Protein AF-A0A9X5S4F0-F1 (afdb_monomer)

Secondary structure (DSSP, 8-state):
-HHHHHHHHHHHHHHHHHHHHHHHHHHHH---PEEEEEEEEEEEEE--TTS--EEEEEETTEEEEEE-TT-TTTTSGGGBT-EEEEEEEEEEES-TT--SSEEEEEEEEEETTEEEE---

Foldseek 3Di:
DVVVVVVVVVVVVVVVVVVVCVVCVCVVPQQPFDKDWAFKWKWAWADPPPDAIWIWIGGPPAIAIEHCQLVVVCNDPVRHGPIAIWGGWIWGFSDPPDRPDHTTHTAWIHGPNDTDGRDD

Solvent-accessible surface area (backbone atoms only — not comparable to full-atom values): 6608 Å² total; per-residue (Å²): 115,72,67,61,56,49,54,53,51,50,51,53,51,53,50,51,53,51,52,49,48,62,66,44,42,57,74,72,69,55,77,63,50,49,78,46,77,36,68,56,36,36,38,29,32,44,66,54,101,89,55,76,56,33,32,38,40,38,41,91,95,46,54,40,29,21,45,39,70,58,35,60,83,64,65,33,79,92,35,50,78,40,76,42,71,32,31,59,33,29,32,35,24,60,44,93,86,52,45,90,46,85,26,31,35,57,45,32,33,25,48,93,86,41,80,45,69,41,62,128

Radius of gyration: 21.21 Å; Cα contacts (8 Å, |Δi|>4): 206; chains: 1; bounding box: 61×25×53 Å

pLDDT: mean 82.33, std 11.29, range [51.91, 93.94]

Nearest PDB structures (foldseek):
  4dxf-assembly1_A  TM=5.676E-01  e=1.267E-01  Staphylococcus aureus subsp. aureus str. Newman
  5d3d-assembly1_A  TM=5.465E-01  e=2.325E-01  Staphylococcus aureus subsp. aureus NCTC 8325
  3ers-assembly1_X-2  TM=4.270E-01  e=2.597E-01  Escherichia coli
  8txr-assembly1_D  TM=3.546E-01  e=3.238E-01  Escherichia coli
  8vtz-assembly1_B  TM=3.601E-01  e=6.634E-01  Aquifex aeolicus

Structure (mmCIF, N/CA/C/O backbone):
data_AF-A0A9X5S4F0-F1
#
_entry.id   AF-A0A9X5S4F0-F1
#
loop_
_atom_site.group_PDB
_atom_site.id
_atom_site.type_symbol
_atom_site.label_atom_id
_atom_site.label_alt_id
_atom_site.label_comp_id
_atom_site.label_asym_id
_atom_site.label_entity_id
_atom_site.label_seq_id
_atom_site.pdbx_PDB_ins_code
_atom_site.Cartn_x
_atom_site.Cartn_y
_atom_site.Cartn_z
_atom_site.occupancy
_atom_site.B_iso_or_equiv
_atom_site.auth_seq_id
_atom_site.auth_comp_id
_atom_site.auth_asym_id
_atom_site.auth_atom_id
_atom_site.pdbx_PDB_model_num
ATOM 1 N N . MET A 1 1 ? 46.428 2.709 -38.837 1.00 54.75 1 MET A N 1
ATOM 2 C CA . MET A 1 1 ? 45.161 3.442 -38.579 1.00 54.75 1 MET A CA 1
ATOM 3 C C . MET A 1 1 ? 44.096 2.610 -37.859 1.00 54.75 1 MET A C 1
ATOM 5 O O . MET A 1 1 ? 43.571 3.111 -36.877 1.00 54.75 1 MET A O 1
ATOM 9 N N . LYS A 1 2 ? 43.807 1.357 -38.259 1.00 55.25 2 LYS A N 1
ATOM 10 C CA . LYS A 1 2 ? 42.752 0.511 -37.643 1.00 55.25 2 LYS A CA 1
ATOM 11 C C . LYS A 1 2 ? 42.838 0.352 -36.109 1.00 55.25 2 LYS A C 1
ATOM 13 O O . LYS A 1 2 ? 41.820 0.457 -35.438 1.00 55.25 2 LYS A O 1
ATOM 18 N N . PHE A 1 3 ? 44.040 0.201 -35.545 1.00 58.59 3 PHE A N 1
ATOM 19 C CA . PHE A 1 3 ? 44.240 0.063 -34.090 1.00 58.59 3 PHE A CA 1
ATOM 20 C C . PHE A 1 3 ? 43.840 1.304 -33.274 1.00 58.59 3 PHE A C 1
ATOM 22 O O . PHE A 1 3 ? 43.370 1.173 -32.150 1.00 58.59 3 PHE A O 1
ATOM 29 N N . LYS A 1 4 ? 43.984 2.511 -33.840 1.00 63.53 4 LYS A N 1
ATOM 30 C CA . LYS A 1 4 ? 43.678 3.770 -33.140 1.00 63.53 4 LYS A CA 1
ATOM 31 C C . LYS A 1 4 ? 42.169 3.925 -32.917 1.00 63.53 4 LYS A C 1
ATOM 33 O O . LYS A 1 4 ? 41.745 4.274 -31.825 1.00 63.53 4 LYS A O 1
ATOM 38 N N . TYR A 1 5 ? 41.368 3.586 -33.929 1.00 71.50 5 TYR A N 1
ATOM 39 C CA . TYR A 1 5 ? 39.904 3.599 -33.836 1.00 71.50 5 TYR A CA 1
ATOM 40 C C . TYR A 1 5 ? 39.368 2.488 -32.929 1.00 71.50 5 TYR A C 1
ATOM 42 O O . TYR A 1 5 ? 38.408 2.717 -32.203 1.00 71.50 5 TYR A O 1
ATOM 50 N N . TYR A 1 6 ? 40.020 1.321 -32.915 1.00 76.81 6 TYR A N 1
ATOM 51 C CA . TYR A 1 6 ? 39.665 0.224 -32.013 1.00 76.81 6 TYR A CA 1
ATOM 52 C C . TYR A 1 6 ? 39.840 0.612 -30.538 1.00 76.81 6 TYR A C 1
ATOM 54 O O . TYR A 1 6 ? 38.925 0.418 -29.745 1.00 76.81 6 TYR A O 1
ATOM 62 N N . ILE A 1 7 ? 40.969 1.234 -30.181 1.00 79.62 7 ILE A N 1
ATOM 63 C CA . ILE A 1 7 ? 41.233 1.693 -28.806 1.00 79.62 7 ILE A CA 1
ATOM 64 C C . ILE A 1 7 ? 40.224 2.767 -28.378 1.00 79.62 7 ILE A C 1
ATOM 66 O O . ILE A 1 7 ? 39.699 2.709 -27.269 1.00 79.62 7 ILE A O 1
ATOM 70 N N . ILE A 1 8 ? 39.908 3.713 -29.269 1.00 83.38 8 ILE A N 1
ATOM 71 C CA . ILE A 1 8 ? 38.909 4.758 -29.003 1.00 83.38 8 ILE A CA 1
ATOM 72 C C . ILE A 1 8 ? 37.517 4.138 -28.807 1.00 83.38 8 ILE A C 1
ATOM 74 O O . ILE A 1 8 ? 36.832 4.459 -27.839 1.00 83.38 8 ILE A O 1
ATOM 78 N N . SER A 1 9 ? 37.112 3.208 -29.675 1.00 84.06 9 SER A N 1
ATOM 79 C CA . SER A 1 9 ? 35.828 2.507 -29.560 1.00 84.06 9 SER A CA 1
ATOM 80 C C . SER A 1 9 ? 35.729 1.696 -28.268 1.00 84.06 9 SER A C 1
ATOM 82 O O . SER A 1 9 ? 34.685 1.700 -27.617 1.00 84.06 9 SER A O 1
ATOM 84 N N . LEU A 1 10 ? 36.809 1.015 -27.879 1.00 87.00 10 LEU A N 1
ATOM 85 C CA . LEU A 1 10 ? 36.860 0.232 -26.648 1.00 87.00 10 LEU A CA 1
ATOM 86 C C . LEU A 1 10 ? 36.709 1.142 -25.419 1.00 87.00 10 LEU A C 1
ATOM 88 O O . LEU A 1 10 ? 35.919 0.839 -24.527 1.00 87.00 10 LEU A O 1
ATOM 92 N N . PHE A 1 11 ? 37.385 2.294 -25.414 1.00 89.50 11 PHE A N 1
ATOM 93 C CA . PHE A 1 11 ? 37.264 3.291 -24.351 1.00 89.50 11 PHE A CA 1
ATOM 94 C C . PHE A 1 11 ? 35.825 3.800 -24.201 1.00 89.50 11 PHE A C 1
ATOM 96 O O . PHE A 1 11 ? 35.287 3.795 -23.094 1.00 89.50 11 PHE A O 1
ATOM 103 N N . PHE A 1 12 ? 35.166 4.157 -25.309 1.00 88.62 12 PHE A N 1
ATOM 104 C CA . PHE A 1 12 ? 33.762 4.578 -25.274 1.00 88.62 12 PHE A CA 1
ATOM 105 C C . PHE A 1 12 ? 32.828 3.461 -24.793 1.00 88.62 12 PHE A C 1
ATOM 107 O O . PHE A 1 12 ? 31.949 3.727 -23.978 1.00 88.62 12 PHE A O 1
ATOM 114 N N . SER A 1 13 ? 33.039 2.209 -25.215 1.00 89.69 13 SER A N 1
ATOM 115 C CA . SER A 1 13 ? 32.216 1.088 -24.735 1.00 89.69 13 SER A CA 1
ATOM 116 C C . SER A 1 13 ? 32.357 0.848 -23.228 1.00 89.69 13 SER A C 1
ATOM 118 O O . SER A 1 13 ? 31.351 0.686 -22.539 1.00 89.69 13 SER A O 1
ATOM 120 N N . LEU A 1 14 ? 33.581 0.902 -22.693 1.00 89.94 14 LEU A N 1
ATOM 121 C CA . LEU A 1 14 ? 33.843 0.754 -21.260 1.00 89.94 14 LEU A CA 1
ATOM 122 C C . LEU A 1 14 ? 33.235 1.909 -20.462 1.00 89.94 14 LEU A C 1
ATOM 124 O O . LEU A 1 14 ? 32.635 1.685 -19.412 1.00 89.94 14 LEU A O 1
ATOM 128 N N . PHE A 1 15 ? 33.330 3.130 -20.987 1.00 91.44 15 PHE A N 1
ATOM 129 C CA . PHE A 1 15 ? 32.719 4.310 -20.384 1.00 91.44 15 PHE A CA 1
ATOM 130 C C . PHE A 1 15 ? 31.187 4.203 -20.333 1.00 91.44 15 PHE A C 1
ATOM 132 O O . PHE A 1 15 ? 30.586 4.484 -19.297 1.00 91.44 15 PHE A O 1
ATOM 139 N N . CYS A 1 16 ? 30.549 3.719 -21.403 1.00 88.88 16 CYS A N 1
ATOM 140 C CA . CYS A 1 16 ? 29.107 3.472 -21.422 1.00 88.88 16 CYS A CA 1
ATOM 141 C C . CYS A 1 16 ? 28.680 2.379 -20.429 1.00 88.88 16 CYS A C 1
ATOM 143 O O . CYS A 1 16 ? 27.667 2.547 -19.753 1.00 88.88 16 CYS A O 1
ATOM 145 N N . ILE A 1 17 ? 29.448 1.291 -20.299 1.00 89.94 17 ILE A N 1
ATOM 146 C CA . ILE A 1 17 ? 29.173 0.231 -19.310 1.00 89.94 17 ILE A CA 1
ATOM 147 C C . ILE A 1 17 ? 29.280 0.786 -17.884 1.00 89.94 17 ILE A C 1
ATOM 149 O O . ILE A 1 17 ? 28.425 0.507 -17.044 1.00 89.94 17 ILE A O 1
ATOM 153 N N . LEU A 1 18 ? 30.293 1.611 -17.612 1.00 90.94 18 LEU A N 1
ATOM 154 C CA . LEU A 1 18 ? 30.488 2.227 -16.302 1.00 90.94 18 LEU A CA 1
ATOM 155 C C . LEU A 1 18 ? 29.352 3.203 -15.956 1.00 90.94 18 LEU A C 1
ATOM 157 O O . LEU A 1 18 ? 28.814 3.154 -14.850 1.00 90.94 18 LEU A O 1
ATOM 161 N N . LEU A 1 19 ? 28.925 4.027 -16.916 1.00 87.88 19 LEU A N 1
ATOM 162 C CA . LEU A 1 19 ? 27.759 4.903 -16.771 1.00 87.88 19 LEU A CA 1
ATOM 163 C C . LEU A 1 19 ? 26.466 4.118 -16.525 1.00 87.88 19 LEU A C 1
ATOM 165 O O . LEU A 1 19 ? 25.684 4.499 -15.656 1.00 87.88 19 LEU A O 1
ATOM 169 N N . ALA A 1 20 ? 26.255 3.012 -17.244 1.00 85.62 20 ALA A N 1
ATOM 170 C CA . ALA A 1 20 ? 25.110 2.134 -17.021 1.00 85.62 20 ALA A CA 1
ATOM 171 C C . ALA A 1 20 ? 25.134 1.538 -15.605 1.00 85.62 20 ALA A C 1
ATOM 173 O O . ALA A 1 20 ? 24.105 1.517 -14.934 1.00 85.62 20 ALA A O 1
ATOM 174 N N . GLY A 1 21 ? 26.308 1.134 -15.111 1.00 81.50 21 GLY A N 1
ATOM 175 C CA . GLY 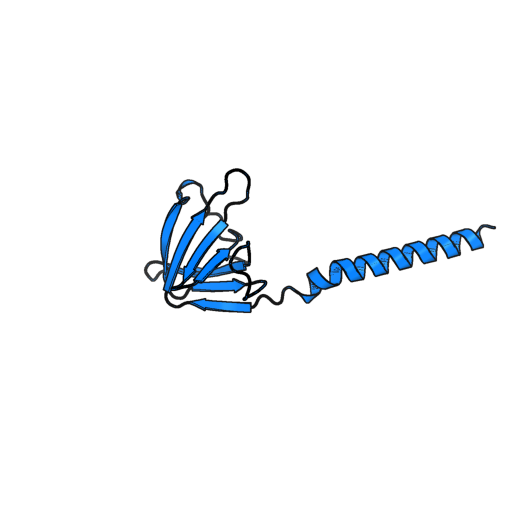A 1 21 ? 26.486 0.665 -13.737 1.00 81.50 21 GLY A CA 1
ATOM 176 C C . GLY A 1 21 ? 26.110 1.720 -12.693 1.00 81.50 21 GLY A C 1
ATOM 177 O O . GLY A 1 21 ? 25.368 1.412 -11.764 1.00 81.50 21 GLY A O 1
ATOM 178 N N . ILE A 1 22 ? 26.543 2.972 -12.872 1.00 82.06 22 ILE A N 1
ATOM 179 C CA . ILE A 1 22 ? 26.182 4.089 -11.979 1.00 82.06 22 ILE A CA 1
ATOM 180 C C . ILE A 1 22 ? 24.674 4.359 -12.020 1.00 82.06 22 ILE A C 1
ATOM 182 O O . ILE A 1 22 ? 24.072 4.611 -10.979 1.00 82.06 22 ILE A O 1
ATOM 186 N N . PHE A 1 23 ? 24.055 4.274 -13.200 1.00 75.06 23 PHE A N 1
ATOM 187 C CA . PHE A 1 23 ? 22.613 4.462 -13.349 1.00 75.06 23 PHE A CA 1
ATOM 188 C C . PHE A 1 23 ? 21.803 3.333 -12.715 1.00 75.06 23 PHE A C 1
ATOM 190 O O . PHE A 1 23 ? 20.768 3.610 -12.125 1.00 75.06 23 PHE A O 1
ATOM 197 N N . ILE A 1 24 ? 22.259 2.081 -12.813 1.00 72.56 24 ILE A N 1
ATOM 198 C CA . ILE A 1 24 ? 21.562 0.903 -12.274 1.00 72.56 24 ILE A CA 1
ATOM 199 C C . ILE A 1 24 ? 21.800 0.749 -10.766 1.00 72.56 24 ILE A C 1
ATOM 201 O O . ILE A 1 24 ? 20.911 0.281 -10.060 1.00 72.56 24 ILE A O 1
ATOM 205 N N . ALA A 1 25 ? 22.954 1.172 -10.244 1.00 67.75 25 ALA A N 1
ATOM 206 C CA . ALA A 1 25 ? 23.310 1.063 -8.829 1.00 67.75 25 ALA A CA 1
ATOM 207 C C . ALA A 1 25 ? 22.228 1.566 -7.846 1.00 67.75 25 ALA A C 1
ATOM 209 O O . ALA A 1 25 ? 21.909 0.814 -6.924 1.00 67.75 25 ALA A O 1
ATOM 210 N N . PRO A 1 26 ? 21.603 2.752 -8.009 1.00 59.06 26 PRO A N 1
ATOM 211 C CA . PRO A 1 26 ? 20.520 3.177 -7.121 1.00 59.06 26 PRO A CA 1
ATOM 212 C C . PRO A 1 26 ? 19.285 2.270 -7.229 1.00 59.06 26 PRO A C 1
ATOM 214 O O . PRO A 1 26 ? 18.669 1.971 -6.210 1.00 59.06 26 PRO A O 1
ATOM 217 N N . TYR A 1 27 ? 18.966 1.743 -8.414 1.00 57.06 27 TYR A N 1
ATOM 218 C CA . TYR A 1 27 ? 17.865 0.786 -8.586 1.00 57.06 27 TYR A CA 1
ATOM 219 C C . TYR A 1 27 ? 18.202 -0.622 -8.075 1.00 57.06 27 TYR A C 1
ATOM 221 O O . TYR A 1 27 ? 17.294 -1.384 -7.784 1.00 57.06 27 TYR A O 1
ATOM 229 N N . GLY A 1 28 ? 19.476 -1.000 -7.963 1.00 56.09 28 GLY A N 1
ATOM 230 C CA . GLY A 1 28 ? 19.889 -2.296 -7.410 1.00 56.09 28 GLY A CA 1
ATOM 231 C C . GLY A 1 28 ? 20.096 -2.279 -5.893 1.00 56.09 28 GLY A C 1
ATOM 232 O O . GLY A 1 28 ? 19.826 -3.270 -5.220 1.00 56.09 28 GLY A O 1
ATOM 233 N N . LEU A 1 29 ? 20.569 -1.155 -5.343 1.00 54.94 29 LEU A N 1
ATOM 234 C CA . LEU A 1 29 ? 20.992 -1.041 -3.942 1.00 54.94 29 LEU A CA 1
ATOM 235 C C . LEU A 1 29 ? 19.986 -0.297 -3.047 1.00 54.94 29 LEU A C 1
ATOM 237 O O . LEU A 1 29 ? 20.042 -0.464 -1.828 1.00 54.94 29 LEU A O 1
ATOM 241 N N . SER A 1 30 ? 19.068 0.497 -3.616 1.00 51.91 30 SER A N 1
ATOM 242 C CA . SER A 1 30 ? 18.147 1.355 -2.849 1.00 51.91 30 SER A CA 1
ATOM 243 C C . SER A 1 30 ? 16.725 0.805 -2.682 1.00 51.91 30 SER A C 1
ATOM 245 O O . SER A 1 30 ? 15.898 1.476 -2.071 1.00 51.91 30 SER A O 1
ATOM 247 N N . PHE A 1 31 ? 16.423 -0.425 -3.118 1.00 52.88 31 PHE A N 1
ATOM 248 C CA . PHE A 1 31 ? 15.178 -1.118 -2.729 1.00 52.88 31 PHE A CA 1
ATOM 249 C C . PHE A 1 31 ? 15.274 -1.736 -1.325 1.00 52.88 31 PHE A C 1
ATOM 251 O O . PHE A 1 31 ? 14.804 -2.845 -1.074 1.00 52.88 31 PHE A O 1
ATOM 258 N N . LYS A 1 32 ? 15.870 -1.018 -0.370 1.00 62.12 32 LYS A N 1
ATOM 259 C CA . LYS A 1 32 ? 15.673 -1.314 1.051 1.00 62.12 32 LYS A CA 1
ATOM 260 C C . LYS A 1 32 ? 14.411 -0.595 1.496 1.00 62.12 32 LYS A C 1
ATOM 262 O O . LYS A 1 32 ? 14.479 0.417 2.181 1.00 62.12 32 LYS A O 1
ATOM 267 N N . GLY A 1 33 ? 13.271 -1.098 1.029 1.00 66.88 33 GLY A N 1
ATOM 268 C CA . GLY A 1 33 ? 12.000 -0.653 1.567 1.00 66.88 33 GLY A CA 1
ATOM 269 C C . GLY A 1 33 ? 11.951 -0.977 3.059 1.00 66.88 33 GLY A C 1
ATOM 270 O O . GLY A 1 33 ? 12.365 -2.063 3.469 1.00 66.88 33 GLY A O 1
ATOM 271 N N . GLU A 1 34 ? 11.492 -0.037 3.870 1.00 81.00 34 GLU A N 1
ATOM 272 C CA . GLU A 1 34 ? 11.305 -0.252 5.299 1.00 81.00 34 GLU A CA 1
ATOM 273 C C . GLU A 1 34 ? 9.883 -0.754 5.542 1.00 81.00 34 GLU A C 1
ATOM 275 O O . GLU A 1 34 ? 8.906 -0.158 5.076 1.00 81.00 34 GLU A O 1
ATOM 280 N N . GLU A 1 35 ? 9.759 -1.878 6.246 1.00 86.00 35 GLU A N 1
ATOM 281 C CA . GLU A 1 35 ? 8.454 -2.380 6.656 1.00 86.00 35 GLU A CA 1
ATOM 282 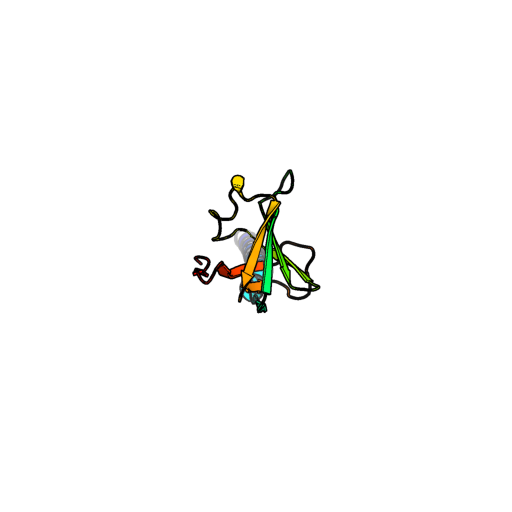C C . GLU A 1 35 ? 7.942 -1.576 7.850 1.00 86.00 35 GLU A C 1
ATOM 284 O O . GLU A 1 35 ? 8.593 -1.495 8.891 1.00 86.00 35 GLU A O 1
ATOM 289 N N . GLN A 1 36 ? 6.745 -1.011 7.716 1.00 88.69 36 GLN A N 1
ATOM 290 C CA . GLN A 1 36 ? 6.033 -0.364 8.813 1.00 88.69 36 GLN A CA 1
ATOM 291 C C . GLN A 1 36 ? 4.711 -1.076 9.069 1.00 88.69 36 GLN A C 1
ATOM 293 O O . GLN A 1 36 ? 4.009 -1.478 8.138 1.00 88.69 36 GLN A O 1
ATOM 298 N N . SER A 1 37 ? 4.378 -1.227 10.349 1.00 90.62 37 SER A N 1
ATOM 299 C CA . SER A 1 37 ? 3.152 -1.873 10.805 1.00 90.62 37 SER A CA 1
ATOM 300 C C . SER A 1 37 ? 2.284 -0.872 11.552 1.00 90.62 37 SER A C 1
ATOM 302 O O . SER A 1 37 ? 2.767 -0.142 12.416 1.00 90.62 37 SER A O 1
ATOM 304 N N . PHE A 1 38 ? 0.992 -0.882 11.250 1.00 91.12 38 PHE A N 1
ATOM 305 C CA . PHE A 1 38 ? -0.011 -0.026 11.866 1.00 91.12 38 PHE A CA 1
ATOM 306 C C . PHE A 1 38 ? -1.148 -0.888 12.396 1.00 91.12 38 PHE A C 1
ATOM 308 O O . PHE A 1 38 ? -1.703 -1.710 11.670 1.00 91.12 38 PHE A O 1
ATOM 315 N N . ASN A 1 39 ? -1.510 -0.692 13.661 1.00 91.44 39 ASN A N 1
ATOM 316 C CA . ASN A 1 39 ? -2.576 -1.473 14.288 1.00 91.44 39 ASN A CA 1
ATOM 317 C C . ASN A 1 39 ? -3.942 -1.151 13.676 1.00 91.44 39 ASN A C 1
ATOM 319 O O . ASN A 1 39 ? -4.733 -2.058 13.439 1.00 91.44 39 ASN A O 1
ATOM 323 N N . GLU A 1 40 ? -4.184 0.121 13.364 1.00 92.69 40 GLU A N 1
ATOM 324 C CA . GLU A 1 40 ? -5.422 0.605 12.760 1.00 92.69 40 GLU A CA 1
ATOM 325 C C . GLU A 1 40 ? -5.101 1.543 11.601 1.00 92.69 40 GLU A C 1
ATOM 327 O O . GLU A 1 40 ? -4.256 2.440 11.712 1.00 92.69 40 GLU A O 1
ATOM 332 N N . ALA A 1 41 ? -5.781 1.335 10.478 1.00 93.69 41 ALA A N 1
ATOM 333 C CA . ALA A 1 41 ? -5.666 2.199 9.319 1.00 93.69 41 ALA A CA 1
ATOM 334 C C . ALA A 1 41 ? -6.979 2.243 8.537 1.00 93.69 41 ALA A C 1
ATOM 336 O O . ALA A 1 41 ? -7.778 1.309 8.554 1.00 93.69 41 ALA A O 1
ATOM 337 N N . THR A 1 42 ? -7.195 3.326 7.801 1.00 93.94 42 THR A N 1
ATOM 338 C CA . THR A 1 42 ? -8.265 3.410 6.808 1.00 93.94 42 THR A CA 1
ATOM 339 C C . THR A 1 42 ? -7.655 3.468 5.425 1.00 93.94 42 THR A C 1
ATOM 341 O O . THR A 1 42 ? -6.834 4.331 5.122 1.00 93.94 42 THR A O 1
ATOM 344 N N . MET A 1 43 ? -8.079 2.554 4.568 1.00 93.06 43 MET A N 1
ATOM 345 C CA . MET A 1 43 ? -7.669 2.513 3.178 1.00 93.06 43 MET A CA 1
ATOM 346 C C . MET A 1 43 ? -8.694 3.220 2.292 1.00 93.06 43 MET A C 1
ATOM 348 O O . MET A 1 43 ? -9.893 2.978 2.422 1.00 93.06 43 MET A O 1
ATOM 352 N N . LEU A 1 44 ? -8.235 4.050 1.361 1.00 92.69 44 LEU A N 1
ATOM 353 C CA . LEU A 1 44 ? -9.063 4.710 0.358 1.00 92.69 44 LEU A CA 1
ATOM 354 C C . LEU A 1 44 ? -8.435 4.570 -1.028 1.00 92.69 44 LEU A C 1
ATOM 356 O O . LEU A 1 44 ? -7.283 4.938 -1.232 1.00 92.69 44 LEU A O 1
ATOM 360 N N . ILE A 1 45 ? -9.195 4.073 -2.000 1.00 91.44 45 ILE A N 1
ATOM 361 C CA . ILE A 1 45 ? -8.720 3.961 -3.381 1.00 91.44 45 ILE A CA 1
ATOM 362 C C . ILE A 1 45 ? -9.008 5.269 -4.109 1.00 91.44 45 ILE A C 1
ATOM 364 O O . ILE A 1 45 ? -10.150 5.723 -4.169 1.00 91.44 45 ILE A O 1
ATOM 368 N N . SER A 1 46 ? -7.971 5.865 -4.684 1.00 87.25 46 SER A N 1
ATOM 369 C CA . SER A 1 46 ? -8.053 7.086 -5.475 1.00 87.25 46 SER A CA 1
ATOM 370 C C . SER A 1 46 ? -7.658 6.809 -6.920 1.00 87.25 46 SER A C 1
ATOM 372 O O . SER A 1 46 ? -6.719 6.064 -7.198 1.00 87.25 46 SER A O 1
ATOM 374 N N . SER A 1 47 ? -8.373 7.435 -7.850 1.00 82.50 47 SER A N 1
ATOM 375 C CA . SER A 1 47 ? -8.076 7.386 -9.279 1.00 82.50 47 SER A CA 1
ATOM 376 C C . SER A 1 47 ? -7.888 8.815 -9.784 1.00 82.50 47 SER A C 1
ATOM 378 O O . SER A 1 47 ? -8.875 9.457 -10.147 1.00 82.50 47 SER A O 1
ATOM 380 N N . PRO A 1 48 ? -6.660 9.363 -9.780 1.00 74.25 48 PRO A N 1
ATOM 381 C CA . PRO A 1 48 ? -6.417 10.674 -10.370 1.00 74.25 48 PRO A CA 1
ATOM 382 C C . PRO A 1 48 ? -6.747 10.645 -11.872 1.00 74.25 48 PRO A C 1
ATOM 384 O O . PRO A 1 48 ? -6.439 9.669 -12.550 1.00 74.25 48 PRO A O 1
ATOM 387 N N . ASN A 1 49 ? -7.335 11.726 -12.402 1.00 62.75 49 ASN A N 1
ATOM 388 C CA . ASN A 1 49 ? -7.899 11.822 -13.765 1.00 62.75 49 ASN A CA 1
ATOM 389 C C . ASN A 1 49 ? -6.974 11.382 -14.928 1.00 62.75 49 ASN A C 1
ATOM 391 O O . ASN A 1 49 ? -7.459 11.213 -16.043 1.00 62.75 49 ASN A O 1
ATOM 395 N N . ARG A 1 50 ? -5.657 11.239 -14.711 1.00 63.25 50 ARG A N 1
ATOM 396 C CA . ARG A 1 50 ? -4.655 10.837 -15.722 1.00 63.25 50 ARG A CA 1
ATOM 397 C C . ARG A 1 50 ? -3.535 9.939 -15.172 1.00 63.25 50 ARG A C 1
ATOM 399 O O . ARG A 1 50 ? -2.443 9.927 -15.730 1.00 63.25 50 ARG A O 1
ATOM 406 N N . GLY A 1 51 ? -3.756 9.245 -14.057 1.00 65.56 51 GLY A N 1
ATOM 407 C CA . GLY A 1 51 ? -2.722 8.423 -13.422 1.00 65.56 51 GLY A CA 1
ATOM 408 C C . GLY A 1 51 ? -3.198 7.020 -13.082 1.00 65.56 51 GLY A C 1
ATOM 409 O O . GLY A 1 51 ? -4.394 6.734 -13.088 1.00 65.56 51 GLY A O 1
ATOM 410 N N . GLU A 1 52 ? -2.243 6.154 -12.753 1.00 77.38 52 GLU A N 1
ATOM 411 C CA . GLU A 1 52 ? -2.542 4.862 -12.146 1.00 77.38 52 GLU A CA 1
ATOM 412 C C . GLU A 1 52 ? -3.343 5.051 -10.858 1.00 77.38 52 GLU A C 1
ATOM 414 O O . GLU A 1 52 ? -3.196 6.053 -10.144 1.00 77.38 52 GLU A O 1
ATOM 419 N N . ARG A 1 53 ? -4.207 4.077 -10.570 1.00 86.56 53 ARG A N 1
ATOM 420 C CA . ARG A 1 53 ? -4.962 4.046 -9.320 1.00 86.56 53 ARG A CA 1
ATOM 421 C C . ARG A 1 53 ? -3.987 3.870 -8.166 1.00 86.56 53 ARG A C 1
ATOM 423 O O . ARG A 1 53 ? -2.998 3.148 -8.272 1.00 86.56 53 ARG A O 1
ATOM 430 N N . LYS A 1 54 ? -4.274 4.556 -7.069 1.00 89.69 54 LYS A N 1
ATOM 431 C CA . LYS A 1 54 ? -3.428 4.575 -5.879 1.00 89.69 54 LYS A CA 1
ATOM 432 C C . LYS A 1 54 ? -4.270 4.300 -4.657 1.00 89.69 54 LYS A C 1
ATOM 434 O O . LYS A 1 54 ? -5.460 4.612 -4.614 1.00 89.69 54 LYS A O 1
ATOM 439 N N . ILE A 1 55 ? -3.621 3.773 -3.640 1.00 90.75 55 ILE A N 1
ATOM 440 C CA . ILE A 1 55 ? -4.214 3.533 -2.340 1.00 90.75 55 ILE A CA 1
ATOM 441 C C . ILE A 1 55 ? -3.717 4.629 -1.401 1.00 90.75 55 ILE A C 1
ATOM 443 O O . ILE A 1 55 ? -2.525 4.733 -1.140 1.00 90.75 55 ILE A O 1
ATOM 447 N N . LYS A 1 56 ? -4.617 5.453 -0.877 1.00 92.62 56 LYS A N 1
ATOM 448 C CA . LYS A 1 56 ? -4.331 6.318 0.264 1.00 92.62 56 LYS A CA 1
ATOM 449 C C . LYS A 1 56 ? -4.550 5.512 1.539 1.00 92.62 56 LYS A C 1
ATOM 451 O O . LYS A 1 56 ? -5.664 5.061 1.792 1.00 92.62 56 LYS A O 1
ATOM 456 N N . LEU A 1 57 ? -3.507 5.331 2.334 1.00 92.44 57 LEU A N 1
ATOM 457 C CA . LEU A 1 57 ? -3.580 4.701 3.646 1.00 92.44 57 LEU A CA 1
ATOM 458 C C . LEU A 1 57 ? -3.505 5.783 4.724 1.00 92.44 57 LEU A C 1
ATOM 460 O O . LEU A 1 57 ? -2.487 6.454 4.848 1.00 92.44 57 LEU A O 1
ATOM 464 N N . GLU A 1 58 ? -4.572 5.965 5.491 1.00 92.81 58 GLU A N 1
ATOM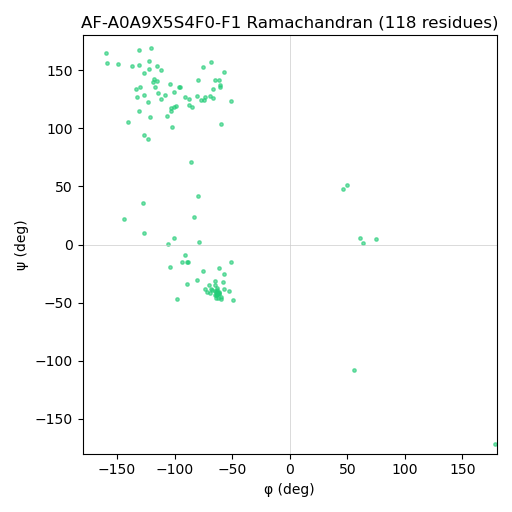 465 C CA . GLU A 1 58 ? -4.655 6.926 6.594 1.00 92.81 58 GLU A CA 1
ATOM 466 C C . GLU A 1 58 ? -4.455 6.190 7.928 1.00 92.81 58 GLU A C 1
ATOM 468 O O . GLU A 1 58 ? -5.229 5.298 8.270 1.00 92.81 58 GLU A O 1
ATOM 473 N N . THR A 1 59 ? -3.408 6.549 8.673 1.00 89.50 59 THR A N 1
ATOM 474 C CA . THR A 1 59 ? -3.000 5.923 9.943 1.00 89.50 59 THR A CA 1
ATOM 475 C C . THR A 1 59 ? -2.881 7.008 11.016 1.00 89.50 59 THR A C 1
ATOM 477 O O . THR A 1 59 ? -1.850 7.685 11.122 1.00 89.50 59 THR A O 1
ATOM 480 N N . GLY A 1 60 ? -3.941 7.229 11.796 1.00 85.69 60 GLY A N 1
ATOM 481 C CA . GLY A 1 60 ? -3.981 8.303 12.794 1.00 85.69 60 GLY A CA 1
ATOM 482 C C . GLY A 1 60 ? -3.704 9.682 12.177 1.00 85.69 60 GLY A C 1
ATOM 483 O O . GLY A 1 60 ? -4.538 10.217 11.454 1.00 85.69 60 GLY A O 1
ATOM 484 N N . LEU A 1 61 ? -2.522 10.247 12.452 1.00 83.50 61 LEU A N 1
ATOM 485 C CA . LEU A 1 61 ? -2.094 11.576 11.980 1.00 83.50 61 LEU A CA 1
ATOM 486 C C . LEU A 1 61 ? -1.341 11.568 10.638 1.00 83.50 61 LEU A C 1
ATOM 488 O O . LEU A 1 61 ? -1.041 12.635 10.103 1.00 83.50 61 LEU A O 1
ATOM 492 N N . ARG A 1 62 ? -0.983 10.395 10.104 1.00 87.12 62 ARG A N 1
ATOM 493 C CA . ARG A 1 62 ? -0.202 10.273 8.863 1.00 87.12 62 ARG A CA 1
ATOM 494 C C . ARG A 1 62 ? -1.049 9.682 7.748 1.00 87.12 62 ARG A C 1
ATOM 496 O O . ARG A 1 62 ? -1.950 8.883 7.990 1.00 87.12 62 ARG A O 1
ATOM 503 N N . SER A 1 63 ? -0.734 10.059 6.515 1.00 89.75 63 SER A N 1
ATOM 504 C CA . SER A 1 63 ? -1.304 9.431 5.328 1.00 89.75 63 SER A CA 1
ATOM 505 C C . SER A 1 63 ? -0.203 9.044 4.360 1.00 89.75 63 SER A C 1
ATOM 507 O O . SER A 1 63 ? 0.670 9.861 4.095 1.00 89.75 63 SER A O 1
ATOM 509 N N . TYR A 1 64 ? -0.279 7.847 3.799 1.00 90.25 64 TYR A N 1
ATOM 510 C CA . TYR A 1 64 ? 0.682 7.325 2.837 1.00 90.25 64 TYR A CA 1
ATOM 511 C C . TYR A 1 64 ? -0.012 7.053 1.507 1.00 90.25 64 TYR A C 1
ATOM 513 O O . TYR A 1 64 ? -1.146 6.574 1.484 1.00 90.25 64 TYR A O 1
ATOM 521 N N . TRP A 1 65 ? 0.668 7.326 0.396 1.00 90.56 65 TRP A N 1
ATOM 522 C CA . TRP A 1 65 ? 0.210 6.911 -0.927 1.00 90.56 65 TRP A CA 1
ATOM 523 C C . TRP A 1 65 ? 0.942 5.644 -1.348 1.00 90.56 65 TRP A C 1
ATOM 525 O O . TRP A 1 65 ? 2.162 5.634 -1.486 1.00 90.56 65 TRP A O 1
ATOM 535 N N . LEU A 1 66 ? 0.186 4.580 -1.573 1.00 90.50 66 LEU A N 1
ATOM 536 C CA . LEU A 1 66 ? 0.676 3.256 -1.917 1.00 90.50 66 LEU A CA 1
ATOM 537 C C . LEU A 1 66 ? 0.214 2.866 -3.323 1.00 90.50 66 LEU A C 1
ATOM 539 O O . LEU A 1 66 ? -0.821 3.329 -3.815 1.00 90.50 66 LEU A O 1
ATOM 543 N N . SER A 1 67 ? 0.988 2.002 -3.967 1.00 88.75 67 SER A N 1
ATOM 544 C CA . SER A 1 67 ? 0.643 1.391 -5.246 1.00 88.75 67 SER A CA 1
ATOM 545 C C . SER A 1 67 ? -0.409 0.299 -5.071 1.00 88.75 67 SER A C 1
ATOM 547 O O . SER A 1 67 ? -0.505 -0.335 -4.021 1.00 88.75 67 SER A O 1
ATOM 549 N N . CYS A 1 68 ? -1.183 0.076 -6.131 1.00 88.12 68 CYS A N 1
ATOM 550 C CA . CYS A 1 68 ? -2.142 -1.020 -6.248 1.00 88.12 68 CYS A CA 1
ATOM 551 C C . CYS A 1 68 ? -1.496 -2.373 -6.591 1.00 88.12 68 CYS A C 1
ATOM 553 O O . CYS A 1 68 ? -2.220 -3.350 -6.768 1.00 88.12 68 CYS A O 1
ATOM 555 N N . TYR A 1 69 ? -0.165 -2.442 -6.698 1.00 84.88 69 TYR A N 1
ATOM 556 C CA . TYR A 1 69 ? 0.561 -3.669 -7.028 1.00 84.88 69 TYR A CA 1
ATOM 557 C C . TYR A 1 69 ? 0.137 -4.848 -6.132 1.00 84.88 69 TYR A C 1
ATOM 559 O O . TYR A 1 69 ? 0.200 -4.755 -4.906 1.00 84.88 69 TYR A O 1
ATOM 567 N N . GLY A 1 70 ? -0.320 -5.942 -6.754 1.00 81.56 70 GLY A N 1
ATOM 568 C CA . GLY A 1 70 ? -0.785 -7.161 -6.081 1.00 81.56 70 GLY A CA 1
ATOM 569 C C . GLY A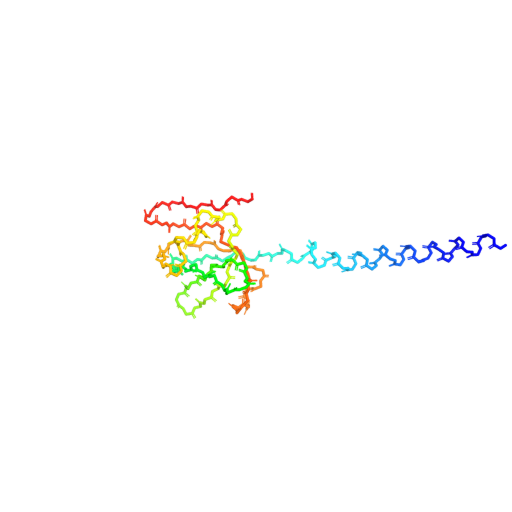 1 70 ? -2.170 -7.064 -5.418 1.00 81.56 70 GLY A C 1
ATOM 570 O O . GLY A 1 70 ? -2.602 -8.018 -4.767 1.00 81.56 70 GLY A O 1
ATOM 571 N N . LEU A 1 71 ? -2.875 -5.938 -5.583 1.00 86.56 71 LEU A N 1
ATOM 572 C CA . LEU A 1 71 ? -4.221 -5.665 -5.060 1.00 86.56 71 LEU A CA 1
ATOM 573 C C . LEU A 1 71 ? -5.179 -5.202 -6.171 1.00 86.56 71 LEU A C 1
ATOM 575 O O . LEU A 1 71 ? -6.060 -4.370 -5.943 1.00 86.56 71 LEU A O 1
ATOM 579 N N . ASP A 1 72 ? -5.033 -5.751 -7.377 1.00 84.62 72 ASP A N 1
ATOM 580 C CA . ASP A 1 72 ? -5.800 -5.336 -8.560 1.00 84.62 72 ASP A CA 1
ATOM 581 C C . ASP A 1 72 ? -7.318 -5.449 -8.360 1.00 84.62 72 ASP A C 1
ATOM 583 O O . ASP A 1 72 ? -8.071 -4.556 -8.754 1.00 84.62 72 ASP A O 1
ATOM 587 N N . ASP A 1 73 ? -7.768 -6.505 -7.673 1.00 85.38 73 ASP A N 1
ATOM 588 C CA . ASP A 1 73 ? -9.179 -6.708 -7.328 1.00 85.38 73 ASP A CA 1
ATOM 589 C C . ASP A 1 73 ? -9.726 -5.612 -6.412 1.00 85.38 73 ASP A C 1
ATOM 591 O O . ASP A 1 73 ? -10.870 -5.172 -6.560 1.00 85.38 73 ASP A O 1
ATOM 595 N N . LEU A 1 74 ? -8.901 -5.138 -5.480 1.00 86.19 74 LEU A N 1
ATOM 596 C CA . LEU A 1 74 ? -9.273 -4.060 -4.576 1.00 86.19 74 LEU A CA 1
ATOM 597 C C . LEU A 1 74 ? -9.286 -2.720 -5.313 1.00 86.19 74 LEU A C 1
ATOM 599 O O . LEU A 1 74 ? -10.195 -1.921 -5.103 1.00 86.19 74 LEU A O 1
ATOM 603 N N . CYS A 1 75 ? -8.341 -2.509 -6.228 1.00 87.50 75 CYS A N 1
ATOM 604 C CA . CYS A 1 75 ? -8.218 -1.299 -7.035 1.00 87.50 75 CYS 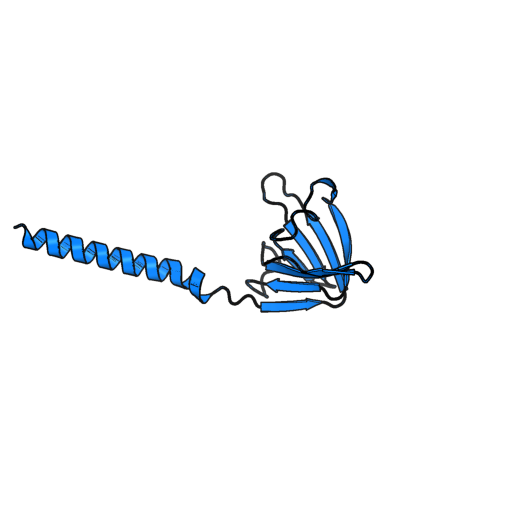A CA 1
ATOM 605 C C . CYS A 1 75 ? -9.109 -1.277 -8.293 1.00 87.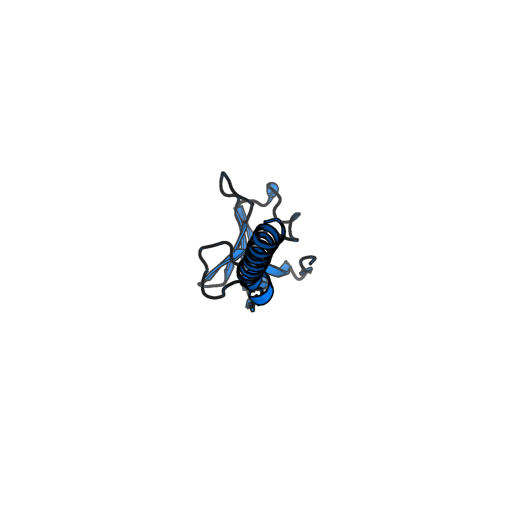50 75 CYS A C 1
ATOM 607 O O . CYS A 1 75 ? -8.832 -0.543 -9.247 1.00 87.50 75 CYS A O 1
ATOM 609 N N . LYS A 1 76 ? -10.211 -2.033 -8.315 1.00 88.62 76 LYS A N 1
ATOM 610 C CA . LYS A 1 76 ? -11.253 -1.923 -9.348 1.00 88.62 76 LYS A CA 1
ATOM 611 C C . LYS A 1 76 ? -12.008 -0.597 -9.254 1.00 88.62 76 LYS A C 1
ATOM 613 O O . LYS A 1 76 ? -12.080 0.028 -8.197 1.00 88.62 76 LYS A O 1
ATOM 618 N N . MET A 1 77 ? -12.617 -0.178 -10.368 1.00 84.88 77 MET A N 1
ATOM 619 C CA . MET A 1 77 ? -13.369 1.085 -10.419 1.00 84.88 77 MET A CA 1
ATOM 620 C C . MET A 1 77 ? -14.510 1.149 -9.403 1.00 84.88 77 MET A C 1
ATOM 622 O O . MET A 1 77 ? -14.784 2.205 -8.845 1.00 84.88 77 MET A O 1
ATOM 626 N N . GLU A 1 78 ? -15.107 -0.001 -9.110 1.00 87.75 78 GLU A N 1
ATOM 627 C CA . GLU A 1 78 ? -16.181 -0.193 -8.135 1.00 87.75 78 GLU A CA 1
ATOM 628 C C . GLU A 1 78 ? -15.808 0.265 -6.719 1.00 87.75 78 GLU A C 1
ATOM 630 O O . GLU A 1 78 ? -16.686 0.561 -5.909 1.00 87.75 78 GLU A O 1
ATOM 635 N N . ASN A 1 79 ? -14.512 0.279 -6.403 1.00 87.81 79 ASN A N 1
ATOM 636 C CA . ASN A 1 79 ? -13.986 0.572 -5.076 1.00 87.81 79 ASN A CA 1
ATOM 637 C C . ASN A 1 79 ? -13.344 1.960 -4.975 1.00 87.81 79 ASN A C 1
ATOM 639 O O . ASN A 1 79 ? -12.882 2.340 -3.898 1.00 87.81 79 ASN A O 1
ATOM 643 N N . ILE A 1 80 ? -13.338 2.737 -6.061 1.00 87.44 80 ILE A N 1
ATOM 644 C CA . ILE A 1 80 ? -12.831 4.110 -6.052 1.00 87.44 80 ILE A CA 1
ATOM 645 C C . ILE A 1 80 ? -13.652 4.952 -5.071 1.00 87.44 80 ILE A C 1
ATOM 647 O O . ILE A 1 80 ? -14.877 4.855 -5.010 1.00 87.44 80 ILE A O 1
ATOM 651 N N . ASN A 1 81 ? -12.955 5.781 -4.297 1.00 86.88 81 ASN A N 1
ATOM 652 C CA . ASN A 1 81 ? -13.484 6.643 -3.241 1.00 86.88 81 ASN A CA 1
ATOM 653 C C . ASN A 1 81 ? -14.182 5.900 -2.088 1.00 86.88 81 ASN A C 1
ATOM 655 O O . ASN A 1 81 ? -14.705 6.551 -1.181 1.00 86.88 81 ASN A O 1
ATOM 659 N N . LYS A 1 82 ? -14.162 4.559 -2.064 1.00 89.75 82 LYS A N 1
ATOM 660 C CA . LYS A 1 82 ? -14.616 3.787 -0.906 1.00 89.75 82 LYS A CA 1
ATOM 661 C C . LYS A 1 82 ? -13.532 3.760 0.163 1.00 89.75 82 LYS A C 1
ATOM 663 O O . LYS A 1 82 ? -12.342 3.661 -0.138 1.00 89.75 82 LYS A O 1
ATOM 668 N N . ARG A 1 83 ? -13.975 3.841 1.417 1.00 90.56 83 ARG A N 1
ATOM 669 C CA . ARG A 1 83 ? -13.133 3.721 2.607 1.00 90.56 83 ARG A CA 1
ATOM 670 C C . ARG A 1 83 ? -13.275 2.320 3.185 1.00 90.56 83 ARG A C 1
ATOM 672 O O . ARG A 1 83 ? -14.392 1.847 3.381 1.00 90.56 83 ARG A O 1
ATOM 679 N N . PHE A 1 84 ? -12.149 1.686 3.475 1.00 90.81 84 PHE A N 1
ATOM 680 C CA . PHE A 1 84 ? -12.088 0.374 4.103 1.00 90.81 84 PHE A CA 1
ATOM 681 C C . PHE A 1 84 ? -11.296 0.492 5.404 1.00 90.81 84 PHE A C 1
ATOM 683 O O . PHE A 1 84 ? -10.085 0.717 5.342 1.00 90.81 84 PHE A O 1
ATOM 690 N N . PRO A 1 85 ? -11.943 0.373 6.574 1.00 92.62 85 PRO A N 1
ATOM 691 C CA . PRO A 1 85 ? -11.208 0.221 7.818 1.00 92.62 85 PRO A CA 1
ATOM 692 C C . PRO A 1 85 ? -10.486 -1.129 7.794 1.00 92.62 85 PRO A C 1
ATOM 694 O O . PRO A 1 85 ? -11.064 -2.147 7.400 1.00 92.62 85 PRO A O 1
ATOM 697 N N . ILE A 1 86 ? -9.214 -1.119 8.167 1.00 93.62 86 ILE A N 1
ATOM 698 C CA . ILE A 1 86 ? -8.357 -2.299 8.219 1.00 93.62 86 ILE A CA 1
ATOM 699 C C . ILE A 1 86 ? -7.525 -2.277 9.499 1.00 93.62 86 ILE A C 1
ATOM 701 O O . ILE A 1 86 ? -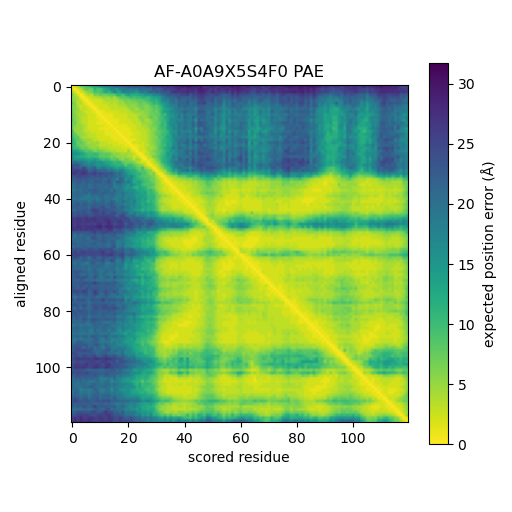7.229 -1.215 10.054 1.00 93.62 86 ILE A O 1
ATOM 705 N N . THR A 1 87 ? -7.127 -3.457 9.953 1.00 93.75 87 THR A N 1
AT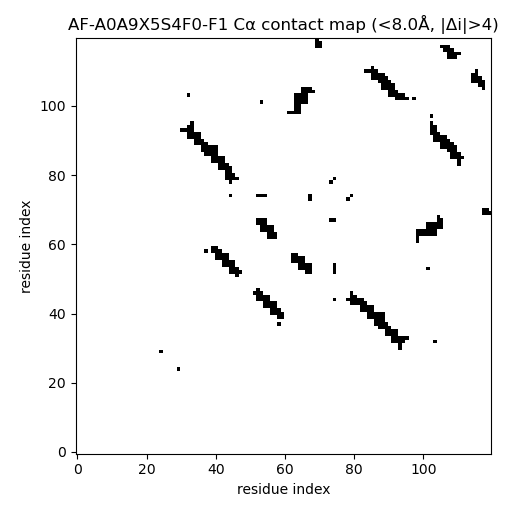OM 706 C CA . THR A 1 87 ? -6.302 -3.629 11.151 1.00 93.75 87 THR A CA 1
ATOM 707 C C . THR A 1 87 ? -5.009 -4.366 10.823 1.00 93.75 87 THR A C 1
ATOM 709 O O . THR A 1 87 ? -4.913 -5.045 9.796 1.00 93.75 87 THR A O 1
ATOM 712 N N . ASN A 1 88 ? -3.989 -4.200 11.669 1.00 92.19 88 ASN A N 1
ATOM 713 C CA . ASN A 1 88 ? -2.662 -4.813 11.515 1.00 92.19 88 ASN A CA 1
ATOM 714 C C . ASN A 1 88 ? -2.108 -4.684 10.082 1.00 92.19 88 ASN A C 1
ATOM 716 O O . ASN A 1 88 ? -1.659 -5.657 9.466 1.00 92.19 88 ASN A O 1
ATOM 720 N N . ALA A 1 89 ? -2.193 -3.473 9.533 1.00 91.69 89 ALA A N 1
ATOM 721 C CA . ALA A 1 89 ? -1.738 -3.155 8.193 1.00 91.69 89 ALA A CA 1
ATOM 722 C C . ALA A 1 89 ? -0.209 -3.082 8.165 1.00 91.69 89 ALA A C 1
ATOM 724 O O . ALA A 1 89 ? 0.394 -2.299 8.897 1.00 91.69 89 ALA A O 1
ATOM 725 N N . LYS A 1 90 ? 0.415 -3.866 7.289 1.00 92.31 90 LYS A N 1
ATOM 726 C CA . LYS A 1 90 ? 1.847 -3.814 6.998 1.00 92.31 90 LYS A CA 1
ATOM 727 C C . LYS A 1 90 ? 2.067 -3.222 5.622 1.00 92.31 90 LYS A C 1
ATOM 729 O O . LYS A 1 90 ? 1.488 -3.697 4.643 1.00 92.31 90 LYS A O 1
ATOM 734 N N . ILE A 1 91 ? 2.925 -2.218 5.546 1.00 90.56 91 ILE A N 1
ATOM 735 C CA . ILE A 1 91 ? 3.340 -1.580 4.299 1.00 90.56 91 ILE A CA 1
ATOM 736 C C . ILE A 1 91 ? 4.849 -1.663 4.152 1.00 90.56 91 ILE A C 1
ATOM 738 O O . ILE A 1 91 ? 5.571 -1.660 5.145 1.00 90.56 91 ILE A O 1
ATOM 742 N N . LEU A 1 92 ? 5.310 -1.695 2.909 1.00 89.31 92 LEU A N 1
ATOM 743 C CA . LEU A 1 92 ? 6.713 -1.542 2.562 1.00 89.31 92 LEU A CA 1
ATOM 744 C C . LEU A 1 92 ? 6.881 -0.157 1.943 1.00 89.31 92 LEU A C 1
ATOM 746 O O . LEU A 1 92 ? 6.363 0.092 0.849 1.00 89.31 92 LEU A O 1
ATOM 750 N N . LEU A 1 93 ? 7.557 0.739 2.656 1.00 87.44 93 LEU A N 1
ATOM 751 C CA . LEU A 1 93 ? 7.810 2.103 2.202 1.00 87.44 93 LEU A CA 1
ATOM 752 C C . LEU A 1 93 ? 9.183 2.208 1.552 1.00 87.44 93 LEU A C 1
ATOM 754 O O . LEU A 1 93 ? 10.161 1.724 2.105 1.00 87.44 93 LEU A O 1
ATOM 758 N N . LEU A 1 94 ? 9.266 2.886 0.411 1.00 80.56 94 LEU A N 1
ATOM 759 C CA . LEU A 1 94 ? 10.534 3.191 -0.256 1.00 80.56 94 LEU A CA 1
ATOM 760 C C . LEU A 1 94 ? 11.319 4.259 0.515 1.00 80.56 94 LEU A C 1
ATOM 762 O O . LEU A 1 94 ? 12.532 4.141 0.659 1.00 80.56 94 LEU A O 1
ATOM 766 N N . ASN A 1 95 ? 10.629 5.282 1.027 1.00 77.06 95 ASN A N 1
ATOM 767 C CA . ASN A 1 95 ? 11.230 6.349 1.819 1.00 77.06 95 ASN A CA 1
ATOM 768 C C . ASN A 1 95 ? 10.309 6.750 2.991 1.00 77.06 95 ASN A C 1
ATOM 770 O O . ASN A 1 95 ? 9.311 7.435 2.780 1.00 77.06 95 ASN A O 1
ATOM 774 N N . PRO A 1 96 ? 10.605 6.385 4.247 1.00 73.12 96 PRO A N 1
ATOM 775 C CA . PRO A 1 96 ? 9.678 6.544 5.376 1.00 73.12 96 PRO A CA 1
ATOM 776 C C . PRO A 1 96 ? 9.272 8.000 5.679 1.00 73.12 96 PRO A C 1
ATOM 778 O O . PRO A 1 96 ? 8.238 8.227 6.312 1.00 73.12 96 PRO A O 1
ATOM 781 N N . ASN A 1 97 ? 10.055 8.979 5.214 1.00 72.69 97 ASN A N 1
ATOM 782 C CA . ASN A 1 97 ? 9.833 10.404 5.467 1.00 72.69 97 ASN A CA 1
ATOM 783 C C . ASN A 1 97 ? 8.930 11.092 4.426 1.00 72.69 97 ASN A C 1
ATOM 785 O O . ASN A 1 97 ? 8.443 12.194 4.680 1.00 72.69 97 ASN A O 1
ATOM 789 N N . GLU A 1 98 ? 8.683 10.472 3.269 1.00 71.56 98 GLU A N 1
ATOM 790 C CA . GLU A 1 98 ? 7.915 11.083 2.177 1.00 71.56 98 GLU A CA 1
ATOM 791 C C . GLU A 1 98 ? 6.480 10.554 2.110 1.00 71.56 98 GLU A C 1
ATOM 793 O O . GLU A 1 98 ? 6.189 9.491 1.578 1.00 71.56 98 GLU A O 1
ATOM 798 N N . THR A 1 99 ? 5.520 11.319 2.609 1.00 69.75 99 THR A N 1
ATOM 799 C CA . THR A 1 99 ? 4.104 10.907 2.631 1.00 69.75 99 THR A CA 1
ATOM 800 C C . THR A 1 99 ? 3.292 11.388 1.428 1.00 69.75 99 THR A C 1
ATOM 802 O O . THR A 1 99 ? 2.192 10.896 1.189 1.00 69.75 99 THR A O 1
ATOM 805 N N . ASN A 1 100 ? 3.819 12.347 0.661 1.00 68.31 100 ASN A N 1
ATOM 806 C CA . ASN A 1 100 ? 3.062 13.093 -0.352 1.00 68.31 100 ASN A CA 1
ATOM 807 C C . ASN A 1 100 ? 3.046 12.443 -1.744 1.00 68.31 100 ASN A C 1
ATOM 809 O O . ASN A 1 100 ? 2.217 12.806 -2.578 1.00 68.31 100 ASN A O 1
ATOM 813 N N . PHE A 1 101 ? 3.934 11.483 -1.997 1.00 73.50 101 PHE A N 1
ATOM 814 C CA . PHE A 1 101 ? 4.070 10.799 -3.283 1.00 73.50 101 PHE A CA 1
ATOM 815 C C . PHE A 1 101 ? 3.853 9.296 -3.135 1.00 73.50 101 PHE A C 1
ATOM 817 O O . PHE A 1 101 ? 3.773 8.780 -2.025 1.00 73.50 101 PHE A O 1
ATOM 824 N N . LEU A 1 102 ? 3.721 8.603 -4.272 1.00 79.50 102 LEU A N 1
ATOM 825 C CA . LEU A 1 102 ? 3.613 7.147 -4.311 1.00 79.50 102 LEU A CA 1
ATOM 826 C C . LEU A 1 102 ? 4.880 6.543 -3.694 1.00 79.50 102 LEU A C 1
ATOM 828 O O . LEU A 1 102 ? 5.932 6.549 -4.324 1.00 79.50 102 LEU A O 1
ATOM 832 N N . ASN A 1 103 ? 4.765 6.058 -2.465 1.00 80.62 103 ASN A N 1
ATOM 833 C CA . ASN A 1 103 ? 5.909 5.805 -1.599 1.00 80.62 103 ASN A CA 1
ATOM 834 C C . ASN A 1 103 ? 5.936 4.373 -1.046 1.00 80.62 103 ASN A C 1
ATOM 836 O O . ASN A 1 103 ? 6.742 4.041 -0.185 1.00 80.62 103 ASN A O 1
ATOM 840 N N . GLY A 1 104 ? 5.083 3.477 -1.530 1.00 87.06 104 GLY A N 1
ATOM 841 C CA . GLY A 1 104 ? 5.170 2.096 -1.084 1.00 87.06 104 GLY A CA 1
ATOM 842 C C . GLY A 1 104 ? 4.125 1.171 -1.655 1.00 87.06 104 GLY A C 1
ATOM 843 O O . GLY A 1 104 ? 3.350 1.532 -2.541 1.00 87.06 104 GLY A O 1
ATOM 844 N N . VAL A 1 105 ? 4.108 -0.033 -1.104 1.00 89.56 105 VAL A N 1
ATOM 845 C CA . VAL A 1 105 ? 3.115 -1.070 -1.384 1.00 89.56 105 VAL A CA 1
ATOM 846 C C . VAL A 1 105 ? 2.513 -1.559 -0.076 1.00 89.56 105 VAL A C 1
ATOM 848 O O . VAL A 1 105 ? 3.176 -1.586 0.963 1.00 89.56 105 VAL A O 1
ATOM 851 N N . LEU A 1 106 ? 1.244 -1.952 -0.118 1.00 90.38 106 LEU A N 1
ATOM 852 C CA . LEU A 1 106 ? 0.616 -2.656 0.992 1.00 90.38 106 LEU A CA 1
ATOM 853 C C . LEU A 1 106 ? 1.018 -4.132 0.921 1.00 90.38 106 LEU A C 1
ATOM 855 O O . LEU A 1 106 ? 0.873 -4.755 -0.127 1.00 90.38 106 LEU A O 1
ATOM 859 N N . VAL A 1 107 ? 1.526 -4.687 2.018 1.00 90.88 107 VAL A N 1
ATOM 860 C CA . VAL A 1 107 ? 2.048 -6.063 2.087 1.00 90.88 107 VAL A CA 1
ATOM 861 C C . VAL A 1 107 ? 1.002 -7.017 2.650 1.00 90.88 107 VAL A C 1
ATOM 863 O O . VAL A 1 107 ? 0.780 -8.101 2.112 1.00 90.88 107 VAL A O 1
ATOM 866 N N . SER A 1 108 ? 0.354 -6.624 3.743 1.00 91.56 108 SER A N 1
ATOM 867 C CA . SER A 1 108 ? -0.709 -7.415 4.357 1.00 91.56 108 SER A CA 1
ATOM 868 C C . SER A 1 108 ? -1.609 -6.555 5.226 1.00 91.56 108 SER A C 1
ATOM 870 O O . SER A 1 108 ? -1.170 -5.529 5.740 1.00 91.56 108 SER A O 1
ATOM 872 N N . TYR A 1 109 ? -2.842 -6.988 5.442 1.00 92.94 109 TYR A N 1
ATOM 873 C CA . TYR A 1 109 ? -3.774 -6.342 6.358 1.00 92.94 109 TYR A CA 1
ATOM 874 C C . TYR A 1 109 ? -4.881 -7.308 6.773 1.00 92.94 109 TYR A C 1
ATOM 876 O O . TYR A 1 109 ? -5.092 -8.338 6.134 1.00 92.94 109 TYR A O 1
ATOM 884 N N . TYR A 1 110 ? -5.612 -6.954 7.823 1.00 91.38 110 TYR A N 1
ATOM 885 C CA . TYR A 1 110 ? -6.851 -7.614 8.202 1.00 91.38 110 TYR A CA 1
ATOM 886 C C . TYR A 1 110 ? -8.044 -6.749 7.819 1.00 91.38 110 TYR A C 1
ATOM 888 O O . TYR A 1 110 ? -8.041 -5.531 8.011 1.00 91.38 110 TYR A O 1
ATOM 896 N N . LYS A 1 111 ? -9.082 -7.391 7.293 1.00 89.69 111 LYS A N 1
ATOM 897 C CA . LYS A 1 111 ? -10.377 -6.769 7.021 1.00 89.69 111 LYS A CA 1
ATOM 898 C C . LYS A 1 111 ? -11.461 -7.665 7.596 1.00 89.69 111 LYS A C 1
ATOM 900 O O . LYS A 1 111 ? -11.639 -8.773 7.104 1.00 89.69 111 LYS A O 1
ATOM 905 N N . ASN A 1 112 ? -12.185 -7.181 8.604 1.00 87.06 112 ASN A N 1
ATOM 906 C CA . ASN A 1 112 ? -13.204 -7.961 9.319 1.00 87.06 112 ASN A CA 1
ATOM 907 C C . ASN A 1 112 ? -12.663 -9.338 9.759 1.00 87.06 112 ASN A C 1
ATOM 909 O O . ASN A 1 112 ? -13.232 -10.365 9.402 1.00 87.06 112 ASN A O 1
ATOM 913 N N . ASP A 1 113 ? -11.505 -9.349 10.427 1.00 84.12 113 ASP A N 1
ATOM 914 C CA . ASP A 1 113 ? -10.782 -10.548 10.897 1.00 84.12 113 ASP A CA 1
ATOM 915 C C . ASP A 1 113 ? -10.259 -11.505 9.810 1.00 84.12 113 ASP A C 1
ATOM 917 O O . ASP A 1 113 ? -9.587 -12.492 10.110 1.00 84.12 113 ASP A O 1
ATOM 921 N N . ILE A 1 114 ? -10.464 -11.185 8.531 1.00 88.50 114 ILE A N 1
ATOM 922 C CA . ILE A 1 114 ? -9.894 -11.933 7.410 1.00 88.50 114 ILE A CA 1
ATOM 923 C C . ILE A 1 1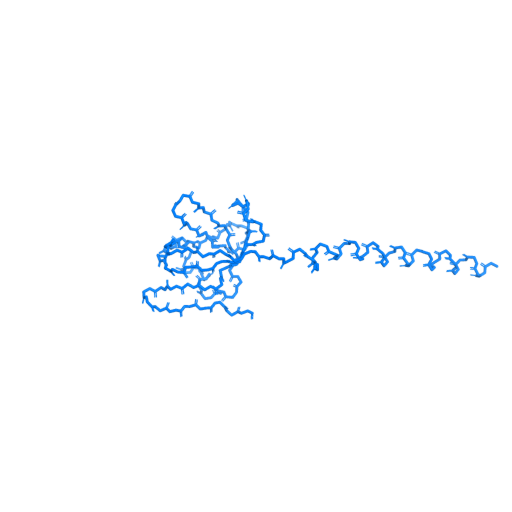14 ? -8.507 -11.375 7.097 1.00 88.50 114 ILE A C 1
ATOM 925 O O . ILE A 1 114 ? -8.368 -10.201 6.742 1.00 88.50 114 ILE A O 1
ATOM 929 N N . PHE A 1 115 ? -7.486 -12.228 7.198 1.00 88.62 115 PHE A N 1
ATOM 930 C CA . PHE A 1 115 ? -6.123 -11.894 6.792 1.00 88.62 115 PHE A CA 1
ATOM 931 C C . PHE A 1 115 ? -6.000 -11.869 5.269 1.00 88.62 115 PHE A C 1
ATOM 933 O O . PHE A 1 115 ? -6.333 -12.839 4.585 1.00 88.62 115 PHE A O 1
ATOM 940 N N . ILE A 1 116 ? -5.480 -10.767 4.741 1.00 86.25 116 ILE A N 1
ATOM 941 C CA . ILE A 1 116 ? -5.226 -10.575 3.319 1.00 86.25 116 ILE A CA 1
ATOM 942 C C . ILE A 1 116 ? -3.745 -10.255 3.152 1.00 86.25 116 ILE A C 1
ATOM 944 O O . ILE A 1 116 ? -3.232 -9.290 3.718 1.00 86.25 116 ILE A O 1
ATOM 948 N N . GLN A 1 117 ? -3.065 -11.067 2.348 1.00 86.62 117 GLN A N 1
ATOM 949 C CA . GLN A 1 117 ? -1.672 -10.866 1.979 1.00 86.62 117 GLN A CA 1
ATOM 950 C C . GLN A 1 117 ? -1.577 -10.575 0.488 1.00 86.62 117 GLN A C 1
ATOM 952 O O . GLN A 1 117 ? -2.128 -11.301 -0.343 1.00 86.62 117 GLN A O 1
ATOM 957 N N . THR A 1 118 ? -0.860 -9.511 0.160 1.00 80.44 118 THR A N 1
ATOM 958 C CA . THR A 1 118 ? -0.597 -9.114 -1.215 1.00 80.44 118 THR A CA 1
ATOM 959 C C . THR A 1 118 ? 0.348 -10.133 -1.851 1.00 80.44 118 THR A C 1
ATOM 961 O O . THR A 1 118 ? 1.389 -10.461 -1.273 1.00 80.44 118 THR A O 1
ATOM 964 N N . LYS A 1 119 ? -0.010 -10.674 -3.023 1.00 65.50 119 LYS A N 1
ATOM 965 C CA . LYS A 1 119 ? 0.881 -11.585 -3.759 1.00 65.50 119 LYS A CA 1
ATOM 966 C C . LYS A 1 119 ? 2.105 -10.792 -4.234 1.00 65.50 119 LYS A C 1
ATOM 968 O O . LYS A 1 119 ? 1.938 -9.738 -4.841 1.00 65.50 119 LYS A O 1
ATOM 973 N N . LYS A 1 120 ? 3.302 -11.282 -3.899 1.00 53.41 120 LYS A N 1
ATOM 974 C CA . LYS A 1 120 ? 4.581 -10.743 -4.387 1.00 53.41 120 LYS A CA 1
ATOM 975 C C . LYS A 1 120 ? 4.745 -11.009 -5.878 1.00 53.41 120 LYS A C 1
ATOM 977 O O . LYS A 1 120 ? 4.457 -12.161 -6.272 1.00 53.41 120 LYS A O 1
#

Mean predicted aligned error: 10.54 Å

Sequence (120 aa):
MKFKYYIISLFFSLFCILLAGIFIAPYGLSFKGEEQSFNEATMLISSPNRGERKIKLETGLRSYWLSCYGLDDLCKMENINKRFPITNAKILLLNPNETNFLNGVLVSYYKNDIFIQTKK